Protein 4ME8 (pdb70)

Organism: Enterococcus faecalis (strain ATCC 700802 / V583) (NCBI:txid226185)

Solvent-accessible surface area: 6671 Å² total

CATH classification: 2.10.109.10

Radius of gyration: 13.68 Å; Cα contacts (8 Å, |Δi|>4): 231; chains: 1; bounding box: 36×36×32 Å

Nearest PDB structures (foldseek):
  4me8-assembly1_A  TM=1.009E+00  e=1.005E-23  Enterococcus faecalis V583
  4nv4-assembly1_A  TM=8.946E-01  e=5.345E-10  Bacillus anthracis str. Ames
  4wvg-assembly1_A  TM=8.725E-01  e=1.733E-08  Escherichia coli K-12
  4wvi-assembly1_A  TM=8.789E-01  e=1.950E-08  Escherichia coli K-12
  4wvh-assembly1_A  TM=8.764E-01  e=2.194E-08  Escherichia coli K-12

B-factor: mean 61.75, std 21.47, range [28.24, 160.68]

Structure (mmCIF, N/CA/C/O backbone):
data_4ME8
#
_entry.id   4ME8
#
_cell.length_a   37.488
_cell.length_b   37.488
_cell.length_c   169.046
_cell.angle_alpha   90.000
_cell.angle_beta   90.000
_cell.angle_gamma   90.000
#
_symmetry.space_group_name_H-M   'P 41 21 2'
#
loop_
_entity.id
_entity.type
_entity.pdbx_description
1 polymer 'Signal peptidase I'
2 non-polymer 1,2-ETHANEDIOL
3 water water
#
loop_
_atom_site.group_PDB
_atom_site.id
_atom_site.type_symbol
_atom_site.label_atom_id
_atom_site.label_alt_id
_atom_site.label_comp_id
_atom_site.label_asym_id
_atom_site.label_entity_id
_atom_site.label_seq_id
_atom_site.pdbx_PDB_ins_code
_atom_site.Cartn_x
_atom_site.Cartn_y
_atom_site.Cartn_z
_atom_site.occupancy
_atom_site.B_iso_or_equiv
_atom_site.auth_seq_id
_atom_site.auth_comp_id
_atom_site.auth_asym_id
_atom_site.auth_atom_id
_atom_site.pdbx_PDB_model_num
ATOM 1 N N . SER A 1 23 ? 1.016 24.225 63.879 1.00 111.41 50 SER A N 1
ATOM 2 C CA . SER A 1 23 ? 1.752 24.343 65.178 1.00 107.62 50 SER A CA 1
ATOM 3 C C . SER A 1 23 ? 3.166 23.772 65.077 1.00 102.87 50 SER A C 1
ATOM 4 O O . SER A 1 23 ? 3.382 22.584 65.314 1.00 101.78 50 SER A O 1
ATOM 7 N N . ILE A 1 24 ? 4.123 24.623 64.717 1.00 103.47 51 ILE A N 1
ATOM 8 C CA . ILE A 1 24 ? 5.528 24.228 64.658 1.00 99.19 51 ILE A CA 1
ATOM 9 C C . ILE A 1 24 ? 6.119 24.460 66.047 1.00 97.46 51 ILE A C 1
ATOM 10 O O . ILE A 1 24 ? 6.382 25.603 66.425 1.00 106.11 51 ILE A O 1
ATOM 15 N N . LYS A 1 25 ? 6.310 23.385 66.809 1.00 88.20 52 LYS A N 1
ATOM 16 C CA . LYS A 1 25 ? 6.824 23.508 68.174 1.00 82.80 52 LYS A CA 1
ATOM 17 C C . LYS A 1 25 ? 8.319 23.843 68.158 1.00 77.45 52 LYS A C 1
ATOM 18 O O . LYS A 1 25 ? 9.071 23.331 67.318 1.00 75.92 52 LYS A O 1
ATOM 20 N N . LYS A 1 26 ? 8.736 24.721 69.071 1.00 73.44 53 LYS A N 1
ATOM 21 C CA . LYS A 1 26 ? 10.155 25.013 69.287 1.00 67.80 53 LYS A CA 1
ATOM 22 C C . LYS A 1 26 ? 10.775 23.775 69.953 1.00 60.81 53 LYS A C 1
ATOM 23 O O . LYS A 1 26 ? 10.298 23.350 71.019 1.00 58.00 53 LYS A O 1
ATOM 27 N N . PRO A 1 27 ? 11.821 23.181 69.331 1.00 55.33 54 PRO A N 1
ATOM 28 C CA . PRO A 1 27 ? 12.344 21.916 69.866 1.00 49.81 54 PRO A CA 1
ATOM 29 C C . PRO A 1 27 ? 12.839 22.030 71.310 1.00 46.46 54 PRO A C 1
ATOM 30 O O . PRO A 1 27 ? 13.448 23.030 71.680 1.00 46.70 54 PRO A O 1
ATOM 34 N N . GLN A 1 28 ? 12.529 21.021 72.115 1.00 44.85 55 GLN A N 1
ATOM 35 C CA . GLN A 1 28 ? 12.937 20.958 73.516 1.00 44.61 55 GLN A CA 1
ATOM 36 C C . GLN A 1 28 ? 13.813 19.719 73.685 1.00 41.67 55 GLN A C 1
ATOM 37 O O . GLN A 1 28 ? 13.804 18.842 72.842 1.00 41.89 55 GLN A O 1
ATOM 43 N N . ARG A 1 29 ? 14.553 19.634 74.779 1.00 40.20 56 ARG A N 1
ATOM 44 C CA . ARG A 1 29 ? 15.428 18.482 75.019 1.00 38.54 56 ARG A CA 1
ATOM 45 C C . ARG A 1 29 ? 14.687 17.136 74.989 1.00 38.88 56 ARG A C 1
ATOM 46 O O . ARG A 1 29 ? 13.604 16.983 75.548 1.00 39.57 56 ARG A O 1
ATOM 54 N N . PHE A 1 30 ? 15.307 16.167 74.327 1.00 39.01 57 PHE A N 1
ATOM 55 C CA . PHE A 1 30 ? 14.770 14.816 74.159 1.00 40.35 57 PHE A CA 1
ATOM 56 C C . PHE A 1 30 ? 13.699 14.714 73.062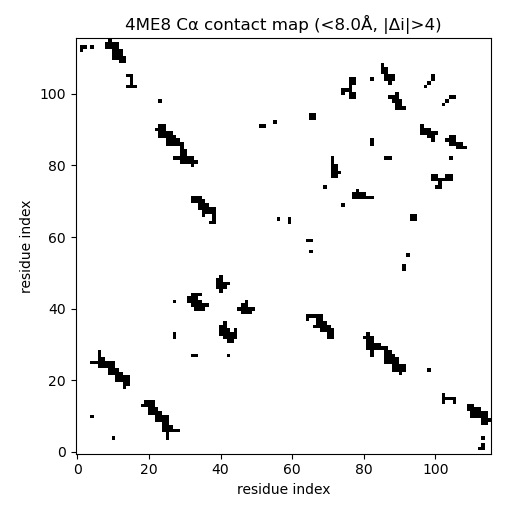 1.00 42.25 57 PHE A C 1
ATOM 57 O O . PHE A 1 30 ? 13.192 13.626 72.791 1.00 42.67 57 PHE A O 1
ATOM 65 N N . ASP A 1 31 ? 13.376 15.833 72.419 1.00 42.61 58 ASP A N 1
ATOM 66 C CA . ASP A 1 31 ? 12.624 15.792 71.174 1.00 45.07 58 ASP A CA 1
ATOM 67 C C . ASP A 1 31 ? 13.462 15.119 70.087 1.00 43.16 58 ASP A C 1
ATOM 68 O O . ASP A 1 31 ? 14.702 15.232 70.061 1.00 40.89 58 ASP A O 1
ATOM 73 N N . ILE A 1 32 ? 12.768 14.410 69.202 1.00 43.17 59 ILE A N 1
ATOM 74 C CA . ILE A 1 32 ? 13.389 13.835 68.017 1.00 43.24 59 ILE A CA 1
ATOM 75 C C . ILE A 1 32 ? 13.217 14.837 66.886 1.00 42.96 59 ILE A C 1
ATOM 76 O O . ILE A 1 32 ? 12.123 15.356 66.671 1.00 42.81 59 ILE A O 1
ATOM 81 N N . ILE A 1 33 ? 14.314 15.120 66.188 1.00 41.96 60 ILE A N 1
ATOM 82 C CA . ILE A 1 33 ? 14.305 16.136 65.147 1.00 43.56 60 ILE A CA 1
ATOM 83 C C . ILE A 1 33 ? 14.905 15.638 63.842 1.00 45.36 60 ILE A C 1
ATOM 84 O O . ILE A 1 33 ? 15.892 14.898 63.841 1.00 44.92 60 ILE A O 1
ATOM 89 N N . ALA A 1 34 ? 14.304 16.057 62.732 1.00 48.36 61 ALA A N 1
ATOM 90 C CA . ALA A 1 34 ? 14.794 15.703 61.409 1.00 50.73 61 ALA A CA 1
ATOM 91 C C . ALA A 1 34 ? 15.524 16.887 60.776 1.00 52.22 61 ALA A C 1
ATOM 92 O O . ALA A 1 34 ? 15.076 18.031 60.889 1.00 53.52 61 ALA A O 1
ATOM 94 N N . PHE A 1 35 ? 16.640 16.590 60.109 1.00 52.14 62 PHE A N 1
ATOM 95 C CA . PHE A 1 35 ? 17.545 17.602 59.547 1.00 53.54 62 PHE A CA 1
ATOM 96 C C . PHE A 1 35 ? 18.516 16.965 58.544 1.00 54.75 62 PHE A C 1
ATOM 97 O O . PHE A 1 35 ? 18.791 15.769 58.634 1.00 53.20 62 PHE A O 1
ATOM 105 N N . PRO A 1 36 ? 19.054 17.761 57.600 1.00 58.58 63 PRO A N 1
ATOM 106 C CA . PRO A 1 36 ? 20.073 17.203 56.720 1.00 60.76 63 PRO A CA 1
ATOM 107 C C . PRO A 1 36 ? 21.362 16.952 57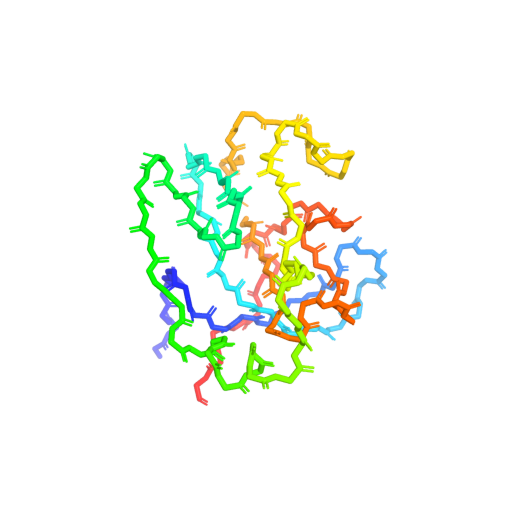.494 1.00 59.27 63 PRO A C 1
ATOM 108 O O . PRO A 1 36 ? 21.807 17.827 58.245 1.00 58.25 63 PRO A O 1
ATOM 112 N N . SER A 1 37 ? 21.943 15.765 57.327 1.00 60.29 64 SER A N 1
ATOM 113 C CA . SER A 1 37 ? 23.182 15.414 58.029 1.00 60.88 64 SER A CA 1
ATOM 114 C C . SER A 1 37 ? 24.296 16.406 57.699 1.00 61.91 64 SER A C 1
ATOM 115 O O . SER A 1 37 ? 24.501 16.723 56.540 1.00 65.04 64 SER A O 1
ATOM 118 N N . PRO A 1 38 ? 25.004 16.905 58.729 1.00 60.97 65 PRO A N 1
ATOM 119 C CA . PRO A 1 38 ? 26.166 17.775 58.520 1.00 63.45 65 PRO A CA 1
ATOM 120 C C . PRO A 1 38 ? 27.275 17.112 57.720 1.00 66.38 65 PRO A C 1
ATOM 121 O O . PRO A 1 38 ? 28.095 17.808 57.119 1.00 70.37 65 PRO A O 1
ATOM 125 N N . ARG A 1 39 ? 27.299 15.781 57.721 1.00 65.51 66 ARG A N 1
ATOM 126 C CA . ARG A 1 39 ? 28.267 15.034 56.931 1.00 69.15 66 ARG A CA 1
ATOM 127 C C . ARG A 1 39 ? 27.970 15.107 55.438 1.00 72.66 66 ARG A C 1
ATOM 128 O O . ARG A 1 39 ? 28.776 15.628 54.676 1.00 76.47 66 ARG A O 1
ATOM 136 N N . ASN A 1 40 ? 26.812 14.601 55.028 1.00 72.76 67 ASN A N 1
ATOM 137 C CA . ASN A 1 40 ? 26.524 14.405 53.602 1.00 78.00 67 ASN A CA 1
ATOM 138 C C . ASN A 1 40 ? 25.200 14.998 53.099 1.00 77.97 67 ASN A C 1
ATOM 139 O O . ASN A 1 40 ? 24.827 14.782 51.941 1.00 80.89 67 ASN A O 1
ATOM 144 N N . GLY A 1 41 ? 24.495 15.738 53.950 1.00 74.29 68 GLY A N 1
ATOM 145 C CA . GLY A 1 41 ? 23.206 16.333 53.577 1.00 76.48 68 GLY A CA 1
ATOM 146 C C . GLY A 1 41 ? 22.011 15.380 53.500 1.00 75.44 68 GLY A C 1
ATOM 147 O O . GLY A 1 41 ? 20.929 15.785 53.070 1.00 75.50 68 GLY A O 1
ATOM 148 N N . GLN A 1 42 ? 22.191 14.124 53.914 1.00 74.42 69 GLN A N 1
ATOM 149 C CA . GLN A 1 42 ? 21.108 13.130 53.870 1.00 74.51 69 GLN A CA 1
ATOM 150 C C . GLN A 1 42 ? 20.164 13.356 55.029 1.00 67.81 69 GLN A C 1
ATOM 151 O O . GLN A 1 42 ? 20.602 13.498 56.165 1.00 61.69 69 GLN A O 1
ATOM 157 N N . ARG A 1 43 ? 18.865 13.379 54.751 1.00 69.00 70 ARG A N 1
ATOM 158 C CA . ARG A 1 43 ? 17.896 13.563 55.817 1.00 66.24 70 ARG A CA 1
ATOM 159 C C . ARG A 1 43 ? 18.084 12.445 56.853 1.00 60.73 70 ARG A C 1
ATOM 160 O O . ARG A 1 43 ? 18.223 11.275 56.513 1.00 59.27 70 ARG A O 1
ATOM 168 N N . VAL A 1 44 ? 18.128 12.822 58.119 1.00 57.92 71 VAL A N 1
ATOM 169 C CA . VAL A 1 44 ? 18.301 11.855 59.193 1.00 57.29 71 VAL A CA 1
ATOM 170 C C . VAL A 1 44 ? 17.520 12.345 60.414 1.00 54.90 71 VAL A C 1
ATOM 171 O O . VAL A 1 44 ? 17.169 13.525 60.510 1.00 54.51 71 VAL A O 1
ATOM 175 N N . ALA A 1 45 ? 17.206 11.423 61.316 1.00 53.32 72 ALA A N 1
ATOM 176 C CA . ALA A 1 45 ? 16.477 11.731 62.529 1.00 49.48 72 ALA A CA 1
ATOM 177 C C . ALA A 1 45 ? 17.369 11.444 63.721 1.00 47.15 72 ALA A C 1
ATOM 178 O O . ALA A 1 45 ? 17.966 10.370 63.799 1.00 47.82 72 ALA A O 1
ATOM 180 N N . LYS A 1 46 ? 17.485 12.412 64.632 1.00 44.84 73 LYS A N 1
ATOM 181 C CA . LYS A 1 46 ? 18.249 12.233 65.869 1.00 42.18 73 LYS A CA 1
ATOM 182 C C . LYS A 1 46 ? 17.554 12.929 67.031 1.00 40.11 73 LYS A C 1
ATOM 183 O O . LYS A 1 46 ? 16.684 13.764 66.822 1.00 40.68 73 LYS A O 1
ATOM 189 N N . ARG A 1 47 ? 17.951 12.559 68.246 1.00 38.71 74 ARG A N 1
ATOM 190 C CA . ARG A 1 47 ? 17.416 13.137 69.466 1.00 38.46 74 ARG A CA 1
ATOM 191 C C . ARG A 1 47 ? 18.186 14.392 69.899 1.00 37.61 74 ARG A C 1
ATOM 192 O O . ARG A 1 47 ? 19.420 14.419 69.918 1.00 35.92 74 ARG A O 1
ATOM 200 N N . LEU A 1 48 ? 17.428 15.435 70.222 1.00 38.39 75 LEU A N 1
ATOM 201 C CA . LEU A 1 48 ? 17.992 16.676 70.716 1.00 37.79 75 LEU A CA 1
ATOM 202 C C . LEU A 1 48 ? 18.470 16.444 72.148 1.00 36.49 75 LEU A C 1
ATOM 203 O O . LEU A 1 48 ? 17.693 16.027 73.008 1.00 35.85 75 LEU A O 1
ATOM 208 N N . ILE A 1 49 ? 19.759 16.682 72.381 1.00 37.23 76 ILE A N 1
ATOM 209 C CA . ILE A 1 49 ? 20.389 16.410 73.678 1.00 37.30 76 ILE A CA 1
ATOM 210 C C . ILE A 1 49 ? 20.924 17.707 74.297 1.00 37.08 76 ILE A C 1
ATOM 211 O O . ILE A 1 49 ? 20.653 18.008 75.467 1.00 37.43 76 ILE A O 1
ATOM 216 N N . GLY A 1 50 ? 21.649 18.483 73.504 1.00 36.55 77 GLY A N 1
ATOM 217 C CA . GLY A 1 50 ? 22.205 19.746 73.968 1.00 37.48 77 GLY A CA 1
ATOM 218 C C . GLY A 1 50 ? 21.696 20.946 73.196 1.00 37.74 77 GLY A C 1
ATOM 219 O O . GLY A 1 50 ? 21.622 20.919 71.968 1.00 37.63 77 GLY A O 1
ATOM 220 N N . LEU A 1 51 ? 21.387 22.004 73.942 1.00 38.30 78 LEU A N 1
ATOM 221 C CA . LEU A 1 51 ? 20.818 23.252 73.426 1.00 40.08 78 LEU A CA 1
ATOM 222 C C . LEU A 1 51 ? 21.852 24.365 73.630 1.00 42.17 78 LEU A C 1
ATOM 223 O O . LEU A 1 51 ? 22.759 24.197 74.441 1.00 41.05 78 LEU A O 1
ATOM 228 N N . PRO A 1 52 ? 21.716 25.502 72.910 1.00 45.49 79 PRO A N 1
ATOM 229 C CA . PRO A 1 52 ? 22.676 26.618 72.984 1.00 48.71 79 PRO A CA 1
ATOM 230 C C . PRO A 1 52 ? 23.075 27.038 74.407 1.00 50.26 79 PRO A C 1
ATOM 231 O O . PRO A 1 52 ? 22.214 27.251 75.271 1.00 51.24 79 PRO A O 1
ATOM 235 N N . GLY A 1 53 ? 24.376 27.156 74.640 1.00 51.36 80 GLY A N 1
ATOM 236 C CA . GLY A 1 53 ? 24.884 27.650 75.918 1.00 52.77 80 GLY A CA 1
ATOM 237 C C . GLY A 1 53 ? 25.272 26.561 76.897 1.00 49.33 80 GLY A C 1
ATOM 238 O O . GLY A 1 53 ? 26.057 26.807 77.814 1.00 50.43 80 GLY A O 1
ATOM 239 N N . GLU A 1 54 ? 24.758 25.355 76.677 1.00 46.05 81 GLU A N 1
ATOM 240 C CA . GLU A 1 54 ? 24.928 24.251 77.615 1.00 44.75 81 GLU A CA 1
ATOM 241 C C . GLU A 1 54 ? 26.223 23.452 77.418 1.00 44.66 81 GLU A C 1
ATOM 242 O O . GLU A 1 54 ? 26.704 23.275 76.297 1.00 43.78 81 GLU A O 1
ATOM 248 N N . THR A 1 55 ? 26.779 22.971 78.529 1.00 44.96 82 THR A N 1
ATOM 249 C CA . THR A 1 55 ? 27.814 21.941 78.479 1.00 46.32 82 THR A CA 1
ATOM 250 C C . THR A 1 55 ? 27.132 20.564 78.414 1.00 44.45 82 THR A C 1
ATOM 251 O O . THR A 1 55 ? 26.054 20.367 78.996 1.00 44.57 82 THR A O 1
ATOM 255 N N . VAL A 1 56 ? 27.744 19.632 77.686 1.00 43.88 83 VAL A N 1
ATOM 256 C CA . VAL A 1 56 ? 27.257 18.260 77.595 1.00 43.49 83 VAL A CA 1
ATOM 257 C C . VAL A 1 56 ? 28.365 17.308 77.978 1.00 46.46 83 VAL A C 1
ATOM 258 O O . VAL A 1 56 ? 29.472 17.385 77.444 1.00 48.40 83 VAL A O 1
ATOM 262 N N . GLU A 1 57 ? 28.069 16.416 78.912 1.00 48.16 84 GLU A N 1
ATOM 263 C CA . GLU A 1 57 ? 29.028 15.414 79.332 1.00 52.10 84 GLU A CA 1
ATOM 264 C C . GLU A 1 57 ? 28.345 14.064 79.513 1.00 52.77 84 GLU A C 1
ATOM 265 O O . GLU A 1 57 ? 27.221 13.980 80.004 1.00 50.90 84 GLU A O 1
ATOM 271 N N . TYR A 1 58 ? 29.038 13.015 79.087 1.00 55.53 85 TYR A N 1
ATOM 272 C CA . TYR A 1 58 ? 28.715 11.659 79.488 1.00 57.69 85 TYR A CA 1
ATOM 273 C C . TYR A 1 58 ? 29.864 11.138 80.330 1.00 62.66 85 TYR A C 1
ATOM 274 O O . TYR A 1 58 ? 31.020 11.223 79.925 1.00 64.27 85 TYR A O 1
ATOM 283 N N . ARG A 1 59 ? 29.538 10.637 81.515 1.00 65.97 86 ARG A N 1
ATOM 284 C CA . ARG A 1 59 ? 30.498 9.978 82.386 1.00 73.41 86 ARG A CA 1
ATOM 285 C C . ARG A 1 59 ? 29.790 8.777 83.015 1.00 76.78 86 ARG A C 1
ATOM 286 O O . ARG A 1 59 ? 28.712 8.926 83.601 1.00 74.18 86 ARG A O 1
ATOM 294 N N . ASP A 1 60 ? 30.390 7.593 82.868 1.00 81.37 87 ASP A N 1
ATOM 295 C CA . ASP A 1 60 ? 29.836 6.336 83.391 1.00 85.09 87 ASP A CA 1
ATOM 296 C C . ASP A 1 60 ? 28.421 6.060 82.879 1.00 79.77 87 ASP A C 1
ATOM 297 O O . ASP A 1 60 ? 27.570 5.528 83.598 1.00 80.04 87 ASP A O 1
ATOM 302 N N . ASP A 1 61 ? 28.197 6.429 81.618 1.00 74.51 88 ASP A N 1
ATOM 303 C CA . ASP A 1 61 ? 26.953 6.165 80.900 1.00 71.08 88 ASP A CA 1
ATOM 304 C C . ASP A 1 61 ? 25.773 7.050 81.334 1.00 66.82 88 ASP A C 1
ATOM 305 O O . ASP A 1 61 ? 24.619 6.751 81.003 1.00 65.22 88 ASP A O 1
ATOM 310 N N . THR A 1 62 ? 26.068 8.144 82.040 1.00 63.84 89 THR A N 1
ATOM 31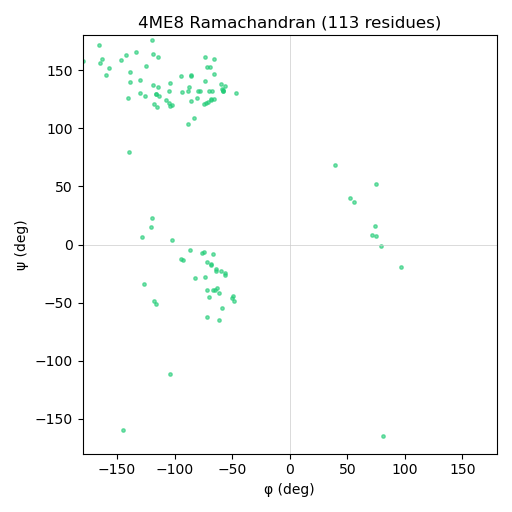1 C CA . THR A 1 62 ? 25.046 9.068 82.514 1.00 58.93 89 THR A CA 1
ATOM 312 C C . THR A 1 62 ? 25.216 10.415 81.818 1.00 54.03 89 THR A C 1
ATOM 313 O O . THR A 1 62 ? 26.335 10.909 81.681 1.00 53.43 89 THR A O 1
ATOM 317 N N . LEU A 1 63 ? 24.095 10.986 81.375 1.00 50.06 90 LEU A N 1
ATOM 318 C CA . LEU A 1 63 ? 24.068 12.300 80.727 1.00 46.09 90 LEU A CA 1
ATOM 319 C C . LEU A 1 63 ? 24.106 13.452 81.739 1.00 45.66 90 LEU A C 1
ATOM 320 O O . LEU A 1 63 ? 23.272 13.525 82.638 1.00 45.43 90 LEU A O 1
ATOM 325 N N . TYR A 1 64 ? 25.067 14.353 81.548 1.00 45.39 91 TYR A N 1
ATOM 326 C CA . TYR A 1 64 ? 25.196 15.575 82.322 1.00 45.76 91 TYR A CA 1
ATOM 327 C C . TYR A 1 64 ? 25.057 16.795 81.394 1.00 42.79 91 TYR A C 1
ATOM 328 O O . TYR A 1 64 ? 25.814 16.940 80.442 1.00 42.94 91 TYR A O 1
ATOM 337 N N . ILE A 1 65 ? 24.070 17.646 81.671 1.00 41.06 92 ILE A N 1
ATOM 338 C CA . ILE A 1 65 ? 23.897 18.923 80.986 1.00 38.87 92 ILE A CA 1
ATOM 339 C C . ILE A 1 65 ? 24.107 20.023 82.012 1.00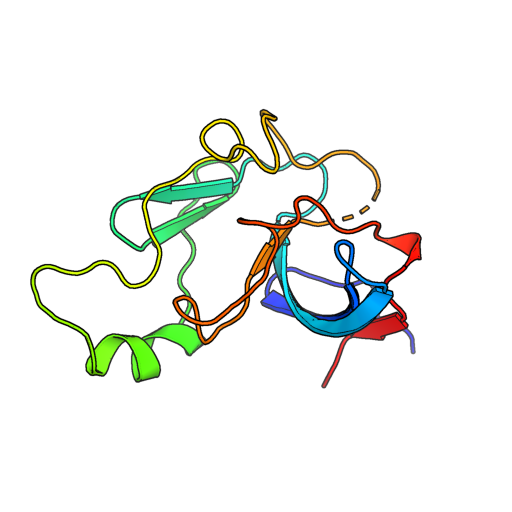 40.17 92 ILE A C 1
ATOM 340 O O . ILE A 1 65 ? 23.366 20.103 82.994 1.00 40.99 92 ILE A O 1
ATOM 345 N N . ASN A 1 66 ? 25.112 20.865 81.796 1.00 41.08 93 ASN A N 1
ATOM 346 C CA . ASN A 1 66 ? 25.492 21.883 82.780 1.00 42.64 93 ASN A CA 1
ATOM 347 C C . ASN A 1 66 ? 25.711 21.232 84.138 1.00 44.12 93 ASN A C 1
ATOM 348 O O . ASN A 1 66 ? 25.333 21.781 85.171 1.00 45.04 93 ASN A O 1
ATOM 353 N N . GLY A 1 67 ? 26.337 20.055 84.128 1.00 44.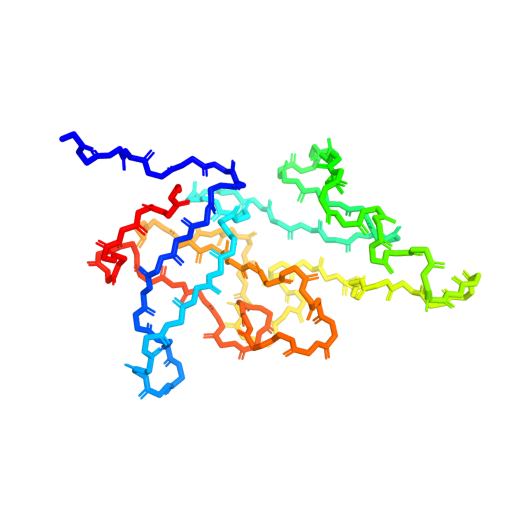78 94 GLY A N 1
ATOM 354 C CA . GLY A 1 67 ? 26.625 19.310 85.358 1.00 47.25 94 GLY A CA 1
ATOM 355 C C . GLY A 1 67 ? 25.412 18.684 86.034 1.00 47.18 94 GLY A C 1
ATOM 356 O O . GLY A 1 67 ? 25.528 18.161 87.143 1.00 49.93 94 GLY A O 1
ATOM 357 N N . VAL A 1 68 ? 24.255 18.722 85.368 1.00 44.38 95 VAL A N 1
ATOM 358 C CA . VAL A 1 68 ? 23.019 18.196 85.934 1.00 44.87 95 VAL A CA 1
ATOM 359 C C . VAL A 1 68 ? 22.729 16.839 85.312 1.00 45.45 95 VAL A C 1
ATOM 360 O O . VAL A 1 68 ? 22.569 16.712 84.099 1.00 42.81 95 VAL A O 1
ATOM 364 N N . SER A 1 69 ? 22.668 15.830 86.168 1.00 49.71 96 SER A N 1
ATOM 365 C CA . SER A 1 69 ? 22.394 14.465 85.769 1.00 51.46 96 SER A CA 1
ATOM 366 C C . SER A 1 69 ? 20.947 14.331 85.264 1.00 50.43 96 SER A C 1
ATOM 367 O O . SER A 1 69 ? 20.012 14.795 85.916 1.00 50.33 96 SER A O 1
ATOM 370 N N . LEU A 1 70 ? 20.776 13.695 84.106 1.00 50.19 97 LEU A N 1
ATOM 371 C CA . LEU A 1 70 ? 19.461 13.496 83.499 1.00 49.35 97 LEU A CA 1
ATOM 372 C C . LEU A 1 70 ? 19.273 12.042 83.106 1.00 51.42 97 LEU A C 1
ATOM 373 O O . LEU A 1 70 ? 20.129 11.466 82.440 1.00 51.14 97 LEU A O 1
ATOM 378 N N . SER A 1 71 ? 18.150 11.449 83.492 1.00 54.50 98 SER A N 1
ATOM 379 C CA . SER A 1 71 ? 17.855 10.080 83.076 1.00 58.06 98 SER A CA 1
ATOM 380 C C . SER A 1 71 ? 17.455 9.999 81.597 1.00 55.63 98 SER A C 1
ATOM 381 O O . SER A 1 71 ? 17.108 11.004 80.969 1.00 51.90 98 SER A O 1
ATOM 384 N N . GLU A 1 72 ? 17.550 8.791 81.048 1.00 57.89 99 GLU A N 1
ATOM 385 C CA . GLU A 1 72 ? 17.164 8.500 79.671 1.00 57.01 99 GLU A CA 1
ATOM 386 C C . GLU A 1 72 ? 16.447 7.147 79.644 1.00 63.19 99 GLU A C 1
ATOM 387 O O . GLU A 1 72 ? 17.033 6.124 79.301 1.00 65.84 99 GLU A O 1
ATOM 393 N N . ASP A 1 73 ? 15.171 7.153 80.018 1.00 67.99 100 ASP A N 1
ATOM 394 C CA . ASP A 1 73 ? 14.381 5.923 80.115 1.00 73.13 100 ASP A CA 1
ATOM 395 C C . ASP A 1 73 ? 14.204 5.221 78.770 1.00 70.81 100 ASP A C 1
ATOM 396 O O . ASP A 1 73 ? 13.930 4.017 78.729 1.00 74.50 100 ASP A O 1
ATOM 401 N N . TYR A 1 74 ? 14.371 5.969 77.684 1.00 63.98 101 TYR A N 1
ATOM 402 C CA . TYR A 1 74 ? 14.372 5.404 76.329 1.00 62.99 101 TYR A CA 1
ATOM 403 C C . TYR A 1 74 ? 15.627 4.585 75.971 1.00 63.03 101 TYR A C 1
ATOM 404 O O . TYR A 1 74 ? 15.625 3.858 74.975 1.00 62.94 101 TYR A O 1
ATOM 413 N N . LEU A 1 75 ? 16.696 4.720 76.755 1.00 62.72 102 LEU A N 1
ATOM 414 C CA . LEU A 1 75 ? 17.915 3.923 76.560 1.00 64.33 102 LEU A CA 1
ATOM 415 C C . LEU A 1 75 ? 17.974 2.645 77.429 1.00 70.24 102 LEU A C 1
ATOM 416 O O . LEU A 1 75 ? 18.819 1.768 77.204 1.00 71.71 102 LEU A O 1
ATOM 421 N N . ALA A 1 76 ? 17.085 2.542 78.414 1.00 73.51 103 ALA A N 1
ATOM 422 C CA . ALA A 1 76 ? 17.154 1.463 79.395 1.00 80.72 103 ALA A CA 1
ATOM 423 C C . ALA A 1 76 ? 16.921 0.107 78.747 1.00 85.86 103 ALA A C 1
ATOM 424 O O . ALA A 1 76 ? 17.576 -0.876 79.095 1.00 90.96 103 ALA A O 1
ATOM 426 N N . SER A 1 77 ? 15.990 0.070 77.798 1.00 85.80 104 SER A N 1
ATOM 427 C CA . SER A 1 77 ? 15.634 -1.164 77.105 1.00 90.72 104 SER A CA 1
ATOM 428 C C . SER A 1 77 ? 16.786 -1.682 76.240 1.00 92.07 104 SER A C 1
ATOM 429 O O . SER A 1 77 ? 17.025 -2.884 76.171 1.00 96.59 104 SER A O 1
ATOM 432 N N . ALA A 1 78 ? 17.493 -0.766 75.581 1.00 89.43 105 ALA A N 1
ATOM 433 C CA . ALA A 1 78 ? 18.676 -1.118 74.792 1.00 89.13 105 ALA A CA 1
ATOM 434 C C . ALA A 1 78 ? 19.863 -1.490 75.690 1.00 92.11 105 ALA A C 1
ATOM 435 O O . ALA A 1 78 ? 20.603 -2.421 75.386 1.00 97.70 105 ALA A O 1
ATOM 437 N N . LYS A 1 79 ? 20.026 -0.776 76.801 1.00 90.88 106 LYS A N 1
ATOM 438 C CA . LYS A 1 79 ? 21.126 -1.025 77.732 1.00 93.61 106 LYS A CA 1
ATOM 439 C C . LYS A 1 79 ? 21.025 -2.385 78.441 1.00 102.75 106 LYS A C 1
ATOM 440 O O . LYS A 1 79 ? 21.957 -2.792 79.136 1.00 106.91 106 LYS A O 1
ATOM 442 N N . ARG A 1 80 ? 19.902 -3.085 78.263 1.00 107.29 107 ARG A N 1
ATOM 443 C CA . ARG A 1 80 ? 19.722 -4.448 78.801 1.00 116.50 107 ARG A CA 1
ATOM 444 C C . ARG A 1 80 ? 20.457 -5.546 78.013 1.00 123.07 107 ARG A C 1
ATOM 445 O O . ARG A 1 80 ? 20.475 -6.708 78.446 1.00 131.72 107 ARG A O 1
ATOM 453 N N . ASN A 1 81 ? 21.049 -5.190 76.869 1.00 118.46 108 ASN A N 1
ATOM 454 C CA . ASN A 1 81 ? 21.724 -6.163 75.996 1.00 121.22 108 ASN A CA 1
ATOM 455 C C . ASN A 1 81 ? 23.216 -5.879 75.771 1.00 120.21 108 ASN A C 1
ATOM 456 O O . ASN A 1 81 ? 23.786 -6.334 74.771 1.00 120.38 108 ASN A O 1
ATOM 461 N N . VAL A 1 82 ? 23.842 -5.140 76.690 1.00 119.49 109 VAL A N 1
ATOM 462 C CA . VAL A 1 82 ? 25.281 -4.839 76.592 1.00 120.77 109 VAL A CA 1
ATOM 463 C C . VAL A 1 82 ? 26.063 -5.710 77.586 1.00 128.84 109 VAL A C 1
ATOM 464 O O . VAL A 1 82 ? 26.124 -6.924 77.393 1.00 135.47 109 VAL A O 1
ATOM 468 N N . SER A 1 83 ? 26.654 -5.131 78.631 1.00 129.72 110 SER A N 1
ATOM 469 C CA . SER A 1 83 ? 27.471 -5.915 79.564 1.00 138.08 110 SER A CA 1
ATOM 470 C C . SER A 1 83 ? 27.758 -5.15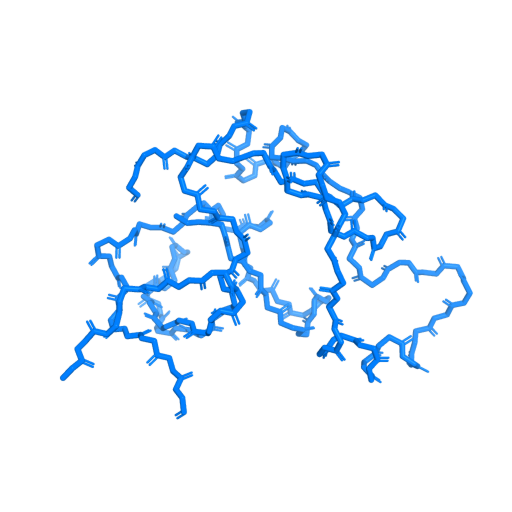9 80.852 1.00 137.93 110 SER A C 1
ATOM 471 O O . SER A 1 83 ? 27.460 -3.968 80.969 1.00 124.67 110 SER A O 1
ATOM 474 N N . LYS A 1 84 ? 28.340 -5.876 81.813 1.00 147.29 111 LYS A N 1
ATOM 475 C CA . LYS A 1 84 ? 28.835 -5.273 83.045 1.00 150.58 111 LYS A CA 1
ATOM 476 C C . LYS A 1 84 ? 29.878 -4.217 82.700 1.00 145.64 111 LYS A C 1
ATOM 477 O O . LYS A 1 84 ? 29.751 -3.055 83.093 1.00 137.90 111 LYS A O 1
ATOM 479 N N . ASN A 1 85 ? 30.891 -4.631 81.939 1.00 147.87 112 ASN A N 1
ATOM 480 C CA . ASN A 1 85 ? 31.970 -3.740 81.517 1.00 143.47 112 ASN A CA 1
ATOM 481 C C . ASN A 1 85 ? 31.496 -2.550 80.658 1.00 133.16 112 ASN A C 1
ATOM 482 O O . ASN A 1 85 ? 31.575 -1.395 81.087 1.00 125.31 112 ASN A O 1
ATOM 484 N N . GLU A 1 86 ? 30.981 -2.846 79.466 1.00 128.90 113 GLU A N 1
ATOM 485 C CA . GLU A 1 86 ? 30.788 -1.835 78.419 1.00 119.84 113 GLU A CA 1
ATOM 486 C C . GLU A 1 86 ? 29.745 -0.740 78.730 1.00 112.23 113 GLU A C 1
ATOM 487 O O . GLU A 1 86 ? 28.589 -1.036 79.048 1.00 112.37 113 GLU A O 1
ATOM 489 N N . ASN A 1 87 ? 30.174 0.523 78.645 1.00 103.98 114 ASN A N 1
ATOM 490 C CA . ASN A 1 87 ? 29.255 1.667 78.629 1.00 94.02 114 ASN A CA 1
ATOM 491 C C . ASN A 1 87 ? 28.655 1.839 77.231 1.00 87.02 114 ASN A C 1
ATOM 492 O O . ASN A 1 87 ? 29.377 1.838 76.230 1.00 86.01 114 ASN A O 1
ATOM 497 N N . TYR A 1 88 ? 27.335 1.992 77.178 1.00 81.29 115 TYR A N 1
ATOM 498 C CA . TYR A 1 88 ? 26.598 2.142 75.924 1.00 75.43 115 TYR A CA 1
ATOM 499 C C . TYR A 1 88 ? 27.037 3.396 75.156 1.00 71.08 115 TYR A C 1
ATOM 500 O O . TYR A 1 88 ? 27.175 3.377 73.928 1.00 70.22 115 TYR A O 1
ATOM 509 N N . THR A 1 89 ? 27.237 4.483 75.896 1.00 68.69 116 THR A N 1
ATOM 510 C CA . THR A 1 89 ? 27.756 5.736 75.356 1.00 64.43 116 THR A CA 1
ATOM 511 C C . THR A 1 89 ? 29.105 5.995 76.019 1.00 66.89 116 THR A C 1
ATOM 512 O O . THR A 1 89 ? 29.210 5.951 77.245 1.00 68.47 116 THR A O 1
ATOM 516 N N . GLN A 1 90 ? 30.128 6.270 75.212 1.00 67.77 117 GLN A N 1
ATOM 517 C CA . GLN A 1 90 ? 31.482 6.480 75.732 1.00 71.67 117 GLN A CA 1
ATOM 518 C C . GLN A 1 90 ? 31.553 7.788 76.520 1.00 69.05 117 GLN A C 1
ATOM 519 O O . GLN A 1 90 ? 30.772 8.722 76.273 1.00 63.63 117 GLN A O 1
ATOM 525 N N . ASP A 1 91 ? 32.472 7.841 77.481 1.00 71.07 118 ASP A N 1
ATOM 526 C CA . ASP A 1 91 ? 32.755 9.081 78.195 1.00 69.83 118 ASP A CA 1
ATOM 527 C C . ASP A 1 91 ? 33.185 10.180 77.204 1.00 66.93 118 ASP A C 1
ATOM 528 O O . ASP A 1 91 ? 34.019 9.956 76.324 1.00 70.83 118 ASP A O 1
ATOM 533 N N . PHE A 1 92 ? 32.595 11.359 77.338 1.00 62.97 119 PHE A N 1
ATOM 534 C CA . PHE A 1 92 ? 33.037 12.521 76.580 1.00 62.04 119 PHE A CA 1
ATOM 535 C C . PHE A 1 92 ? 32.503 13.802 77.197 1.00 59.54 119 PHE A C 1
ATOM 536 O O . PHE A 1 92 ? 31.563 13.774 77.984 1.00 58.96 119 PHE A O 1
ATOM 544 N N . THR A 1 93 ? 33.165 14.905 76.869 1.00 59.76 120 THR A N 1
ATOM 545 C CA . THR A 1 93 ? 32.598 16.238 76.953 1.00 57.85 120 THR A CA 1
ATOM 546 C C . THR A 1 93 ? 32.629 16.838 75.541 1.00 57.65 120 THR A C 1
ATOM 547 O O . THR A 1 93 ? 33.149 16.225 74.608 1.00 59.15 120 THR A O 1
ATOM 551 N N . LEU A 1 94 ? 32.083 18.039 75.382 1.00 56.90 121 LEU A N 1
ATOM 552 C CA . LEU A 1 94 ? 32.190 18.750 74.110 1.00 57.52 121 LEU A CA 1
ATOM 553 C C . LEU A 1 94 ? 33.647 19.180 73.847 1.00 60.82 121 LEU A C 1
ATOM 554 O O . LEU A 1 94 ? 33.996 19.511 72.720 1.00 61.14 121 LEU A O 1
ATOM 559 N N . GLU A 1 95 ? 34.487 19.180 74.883 1.00 64.38 122 GLU A N 1
ATOM 560 C CA . GLU A 1 95 ? 35.927 19.408 74.703 1.00 70.72 122 GLU A CA 1
ATOM 561 C C . GLU A 1 95 ? 36.691 18.144 74.282 1.00 72.54 122 GLU A C 1
ATOM 562 O O . GLU A 1 95 ? 37.724 18.243 73.630 1.00 75.24 122 GLU A O 1
ATOM 568 N N . THR A 1 96 ? 36.193 16.970 74.676 1.00 72.52 123 THR A N 1
ATOM 569 C CA . THR A 1 96 ? 36.832 15.676 74.359 1.00 75.95 123 THR A CA 1
ATOM 570 C C . THR A 1 96 ? 36.649 15.278 72.893 1.00 74.23 123 THR A C 1
ATOM 571 O O . THR A 1 96 ? 37.471 14.553 72.335 1.00 75.64 123 THR A O 1
ATOM 575 N N . LEU A 1 97 ? 35.567 15.743 72.280 1.00 68.90 124 LEU A N 1
ATOM 576 C CA . LEU A 1 97 ? 35.211 15.291 70.953 1.00 67.81 124 LEU A CA 1
ATOM 577 C C . LEU A 1 97 ? 35.930 16.104 69.899 1.00 70.05 124 LEU A C 1
ATOM 578 O O . LEU A 1 97 ? 35.821 17.333 69.875 1.00 67.57 124 LEU A O 1
ATOM 583 N N . GLU A 1 98 ? 36.674 15.393 69.052 1.00 73.55 125 GLU A N 1
ATOM 584 C CA . GLU A 1 98 ? 37.306 15.943 67.857 1.00 79.61 125 GLU A CA 1
ATOM 585 C C . GLU A 1 98 ? 36.285 16.751 67.046 1.00 75.16 125 GLU A C 1
ATOM 586 O O . GLU A 1 98 ? 36.568 17.862 66.611 1.00 78.00 125 GLU A O 1
ATOM 592 N N . ALA A 1 99 ? 35.086 16.203 66.882 1.00 69.37 126 ALA A N 1
ATOM 593 C CA . ALA A 1 99 ? 34.045 16.855 66.088 1.00 67.64 126 ALA A CA 1
ATOM 594 C C . ALA A 1 99 ? 33.455 18.166 66.677 1.00 65.96 126 ALA A C 1
ATOM 595 O O . ALA A 1 99 ? 32.819 18.932 65.942 1.00 67.24 126 ALA A O 1
ATOM 597 N N . THR A 1 100 ? 33.640 18.426 67.975 1.00 63.66 127 THR A N 1
ATOM 598 C CA . THR A 1 100 ? 33.104 19.657 68.587 1.00 61.99 127 THR A CA 1
ATOM 599 C C . THR A 1 100 ? 34.169 20.616 69.115 1.00 65.52 127 THR A C 1
ATOM 600 O O . THR A 1 100 ? 34.121 21.800 68.789 1.00 67.78 127 THR A O 1
ATOM 604 N N . GLN A 1 101 ? 35.098 20.109 69.933 1.00 67.02 128 GLN A N 1
ATOM 605 C CA . GLN A 1 101 ? 36.163 20.920 70.574 1.00 70.43 128 GLN A CA 1
ATOM 606 C C . GLN A 1 101 ? 35.688 22.289 71.047 1.00 70.31 128 GLN A C 1
ATOM 607 O O . GLN A 1 101 ? 36.094 23.324 70.509 1.00 72.60 128 GLN A O 1
ATOM 613 N N . SER A 1 102 ? 34.843 22.276 72.072 1.00 67.69 129 SER A N 1
ATOM 614 C CA . SER A 1 102 ? 34.098 23.457 72.483 1.00 67.42 129 SER A CA 1
ATOM 615 C C . SER A 1 102 ? 33.621 23.284 73.929 1.00 64.67 129 SER A C 1
ATOM 616 O O . SER A 1 102 ? 33.325 22.168 74.344 1.00 64.68 129 SER A O 1
ATOM 619 N N . LEU A 1 103 ? 33.558 24.369 74.697 1.00 64.28 130 LEU A N 1
ATOM 620 C CA . LEU A 1 103 ? 33.057 24.292 76.071 1.00 62.48 130 LEU A CA 1
ATOM 621 C C . LEU A 1 103 ? 31.558 24.036 76.058 1.00 58.24 130 LEU A C 1
ATOM 622 O O . LEU A 1 103 ? 31.058 23.174 76.783 1.00 57.64 130 LEU A O 1
ATOM 624 N N . THR A 1 104 ? 30.856 24.780 75.205 1.00 55.80 131 THR A N 1
ATOM 625 C CA . THR A 1 104 ? 29.408 24.771 75.156 1.00 50.71 131 THR A CA 1
ATOM 626 C C . THR A 1 104 ? 28.874 24.658 73.733 1.00 49.85 131 THR A C 1
ATOM 627 O O . THR A 1 104 ? 29.591 24.858 72.757 1.00 51.96 131 THR A O 1
ATOM 631 N N . VAL A 1 105 ? 27.588 24.350 73.637 1.00 47.04 132 VAL A N 1
ATOM 632 C CA . VAL A 1 105 ? 26.883 24.351 72.364 1.00 46.78 132 VAL A CA 1
ATOM 633 C C . VAL A 1 105 ? 26.774 25.792 71.869 1.00 49.87 132 VAL A C 1
ATOM 634 O O . VAL A 1 105 ? 26.278 26.648 72.603 1.00 50.17 132 VAL A O 1
ATOM 638 N N . PRO A 1 106 ? 27.247 26.071 70.636 1.00 52.44 133 PRO A N 1
ATOM 639 C CA . PRO A 1 106 ? 27.212 27.451 70.148 1.00 56.71 133 PRO A CA 1
ATOM 640 C C . PRO A 1 106 ? 25.799 27.996 69.949 1.00 56.85 133 PRO A C 1
ATOM 641 O O . PRO A 1 106 ? 24.838 27.231 69.838 1.00 54.91 133 PRO A O 1
ATOM 645 N N . GLU A 1 107 ? 25.688 29.318 69.921 1.00 60.79 134 GLU A N 1
ATOM 646 C CA . GLU A 1 107 ? 24.424 29.978 69.654 1.00 62.35 134 GLU A CA 1
ATOM 647 C C . GLU A 1 107 ? 23.910 29.539 68.272 1.00 63.35 134 GLU A C 1
ATOM 648 O O . GLU A 1 107 ? 24.673 29.475 67.304 1.00 65.87 134 GLU A O 1
ATOM 651 N N . GLY A 1 108 ? 22.625 29.194 68.206 1.00 61.91 135 GLY A N 1
ATOM 652 C CA . GLY A 1 108 ? 21.981 28.768 66.959 1.00 62.08 135 GLY A CA 1
ATOM 653 C C . GLY A 1 108 ? 22.337 27.362 66.516 1.00 58.18 135 GLY A C 1
ATOM 654 O O . GLY A 1 108 ? 22.278 27.050 65.330 1.00 58.92 135 GLY A O 1
ATOM 663 N N . TYR A 1 110 ? 22.575 22.886 67.790 1.00 45.68 137 TYR A N 1
ATOM 664 C CA . TYR A 1 110 ? 22.169 21.770 68.636 1.00 41.76 137 TYR A CA 1
ATOM 665 C C . TYR A 1 110 ? 23.240 20.678 68.670 1.00 40.89 137 TYR A C 1
ATOM 666 O O . TYR A 1 110 ? 23.991 20.492 67.709 1.00 41.97 137 TYR A O 1
ATOM 675 N N . PHE A 1 111 ? 23.276 19.952 69.786 1.00 40.00 138 PHE A N 1
ATOM 676 C CA . PHE A 1 111 ? 24.024 18.714 69.928 1.00 39.79 138 PHE A CA 1
ATOM 677 C C . PHE A 1 111 ? 22.996 17.601 69.950 1.00 39.15 138 PHE A C 1
ATOM 678 O O . PHE A 1 111 ? 22.055 17.636 70.753 1.00 39.01 138 PHE A O 1
ATOM 686 N N . VAL A 1 112 ? 23.143 16.634 69.050 1.00 40.19 139 VAL A N 1
ATOM 687 C CA . VAL A 1 112 ? 22.161 15.545 68.927 1.00 39.42 139 VAL A CA 1
ATOM 688 C C . VAL A 1 112 ? 22.835 14.175 69.046 1.00 39.74 139 VAL A C 1
ATOM 689 O O . VAL A 1 112 ? 24.018 14.044 68.779 1.00 40.33 139 VAL A O 1
ATOM 693 N N . LEU A 1 113 ? 22.083 13.175 69.493 1.00 39.50 140 LEU A N 1
ATOM 694 C CA . LEU A 1 113 ? 22.578 11.805 69.596 1.00 39.60 140 LEU A CA 1
ATOM 695 C C . LEU A 1 113 ? 21.486 10.846 69.134 1.00 40.05 140 LEU A C 1
ATOM 696 O O . LEU A 1 113 ? 20.306 11.129 69.314 1.00 39.82 140 LEU A O 1
ATOM 701 N N . GLY A 1 114 ? 21.880 9.715 68.553 1.00 40.84 141 GLY A N 1
ATOM 702 C CA . GLY A 1 114 ? 20.923 8.680 68.173 1.00 41.92 141 GLY A CA 1
ATOM 703 C C . GLY A 1 114 ? 20.776 7.623 69.251 1.00 43.18 141 GLY A C 1
ATOM 704 O O . GLY A 1 114 ? 21.760 7.268 69.906 1.00 44.07 141 GLY A O 1
ATOM 705 N N . ASP A 1 115 ? 19.563 7.092 69.413 1.00 43.72 142 ASP A N 1
ATOM 706 C CA . ASP A 1 115 ? 19.281 6.116 70.474 1.00 45.62 142 ASP A CA 1
ATOM 707 C C . ASP A 1 115 ? 20.075 4.814 70.307 1.00 48.54 142 ASP A C 1
ATOM 708 O O . ASP A 1 115 ? 20.487 4.226 71.311 1.00 50.93 142 ASP A O 1
ATOM 713 N N . ASN A 1 116 ? 20.259 4.354 69.063 1.00 48.58 143 ASN A N 1
ATOM 714 C CA A ASN A 1 116 ? 21.129 3.198 68.798 0.50 51.80 143 ASN A CA 1
ATOM 715 C CA B ASN A 1 116 ? 21.127 3.220 68.760 0.50 51.60 143 ASN A CA 1
ATOM 716 C C . ASN A 1 116 ? 22.591 3.670 68.824 1.00 51.14 143 ASN A C 1
ATOM 717 O O . ASN A 1 116 ? 23.292 3.689 67.806 1.00 51.34 143 ASN A O 1
ATOM 726 N N . ARG A 1 117 ? 23.034 4.037 70.026 1.00 50.89 144 ARG A N 1
ATOM 727 C CA . ARG A 1 117 ? 24.284 4.790 70.251 1.00 50.37 144 ARG A CA 1
ATOM 728 C C . ARG A 1 117 ? 25.555 4.258 69.573 1.00 53.35 144 ARG A C 1
ATOM 729 O O . ARG A 1 117 ? 26.312 5.047 68.989 1.00 52.88 144 ARG A O 1
ATOM 737 N N . PRO A 1 118 ? 25.807 2.936 69.651 1.00 57.29 145 PRO A N 1
ATOM 738 C CA . PRO A 1 118 ? 27.017 2.442 68.985 1.00 59.97 145 PRO A CA 1
ATOM 739 C C . PRO A 1 118 ? 26.946 2.360 67.453 1.00 60.00 145 PRO A C 1
ATOM 740 O O . PRO A 1 118 ? 27.958 2.042 66.815 1.00 62.01 145 PRO A O 1
ATOM 744 N N . ARG A 1 119 ? 25.769 2.611 66.878 1.00 57.71 146 ARG A N 1
ATOM 745 C CA . ARG A 1 119 ? 25.570 2.544 65.430 1.00 58.17 146 ARG A CA 1
ATOM 746 C C . ARG A 1 119 ? 25.108 3.892 64.867 1.00 53.83 146 ARG A C 1
ATOM 747 O O . ARG A 1 119 ? 24.656 3.983 63.732 1.00 53.68 146 ARG A O 1
ATOM 755 N N . SER A 1 120 ? 25.256 4.94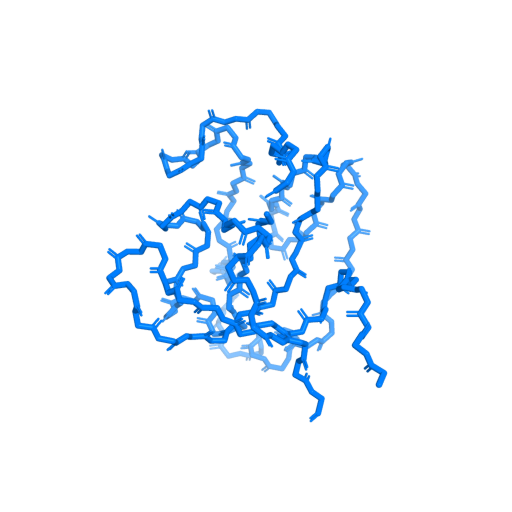2 65.665 1.00 51.52 147 SER A N 1
ATOM 756 C CA . SER A 1 120 ? 24.745 6.267 65.322 1.00 48.32 147 SER A CA 1
ATOM 757 C C . SER A 1 120 ? 25.840 7.247 64.888 1.00 48.52 147 SER A C 1
ATOM 758 O O . SER A 1 120 ? 26.786 7.537 65.639 1.00 48.47 147 SER A O 1
ATOM 761 N N . ASP A 1 121 ? 25.693 7.769 63.672 1.00 49.05 148 ASP A N 1
ATOM 762 C CA . ASP A 1 121 ? 26.461 8.929 63.248 1.00 49.53 148 ASP A CA 1
ATOM 763 C C . ASP A 1 121 ? 25.703 10.139 63.792 1.00 46.76 148 ASP A C 1
ATOM 764 O O . ASP A 1 121 ? 24.606 10.439 63.358 1.00 45.41 148 ASP A O 1
ATOM 769 N N . ASP A 1 122 ? 26.259 10.798 64.799 1.00 46.56 149 ASP A N 1
ATOM 770 C CA . ASP A 1 122 ? 25.554 11.909 65.426 1.00 44.10 149 ASP A CA 1
ATOM 771 C C . ASP A 1 122 ? 26.574 12.961 65.832 1.00 44.08 149 ASP A C 1
ATOM 772 O O . ASP A 1 122 ? 27.668 12.975 65.277 1.00 45.57 149 ASP A O 1
ATOM 777 N N . SER A 1 123 ? 26.230 13.8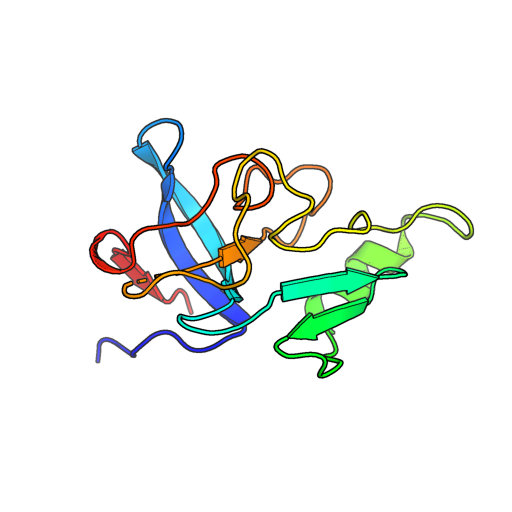52 66.762 1.00 42.80 150 SER A N 1
ATOM 778 C CA . SER A 1 123 ? 27.099 15.000 67.056 1.00 43.29 150 SER A CA 1
ATOM 779 C C . SER A 1 123 ? 28.457 14.599 67.623 1.00 45.81 150 SER A C 1
ATOM 780 O O . SER A 1 123 ? 29.417 15.367 67.519 1.00 47.89 150 SER A O 1
ATOM 783 N N . ARG A 1 124 ? 28.547 13.404 68.210 1.00 46.34 151 ARG A N 1
ATOM 784 C CA . ARG A 1 124 ? 29.849 12.864 68.609 1.00 50.36 151 ARG A CA 1
ATOM 785 C C . ARG A 1 124 ? 30.838 12.770 67.457 1.00 52.92 151 ARG A C 1
ATOM 786 O O . ARG A 1 124 ? 32.039 12.774 67.694 1.00 55.70 151 ARG A O 1
ATOM 794 N N . TYR A 1 125 ? 30.333 12.652 66.225 1.00 53.49 152 TYR A N 1
ATOM 795 C CA . TYR A 1 125 ? 31.180 12.365 65.061 1.00 57.20 152 TYR A CA 1
ATOM 796 C C . TYR A 1 125 ? 31.036 13.352 63.894 1.00 58.11 152 TYR A C 1
ATOM 797 O O . TYR A 1 125 ? 32.021 13.593 63.192 1.00 61.78 152 TYR A O 1
ATOM 806 N N . PHE A 1 126 ? 29.836 13.898 63.663 1.00 55.33 153 PHE A N 1
ATOM 807 C CA . PHE A 1 126 ? 29.670 14.977 62.664 1.00 55.83 153 PHE A CA 1
ATOM 808 C C . PHE A 1 126 ? 29.535 16.403 63.240 1.00 55.22 153 PHE A C 1
ATOM 809 O O . PHE A 1 126 ? 29.335 17.363 62.487 1.00 57.03 153 PHE A O 1
ATOM 817 N N . GLY A 1 127 ? 29.656 16.547 64.558 1.00 52.87 154 GLY A N 1
ATOM 818 C CA . GLY A 1 127 ? 29.683 17.871 65.174 1.00 52.50 154 GLY A CA 1
ATOM 819 C C . GLY A 1 127 ? 28.297 18.457 65.341 1.00 49.82 154 GLY A C 1
ATOM 820 O O . GLY A 1 127 ? 27.306 17.749 65.224 1.00 48.57 154 GLY A O 1
ATOM 821 N N . PHE A 1 128 ? 28.226 19.758 65.600 1.00 50.24 155 PHE A N 1
ATOM 822 C CA . PHE A 1 128 ? 26.955 20.413 65.913 1.00 48.77 155 PHE A CA 1
ATOM 823 C C . PHE A 1 128 ? 26.047 20.546 64.688 1.00 49.83 155 PHE A C 1
ATOM 824 O O . PHE A 1 128 ? 26.523 20.621 63.554 1.00 51.44 155 PHE A O 1
ATOM 832 N N . VAL A 1 129 ? 24.735 20.588 64.940 1.00 48.42 156 VAL A N 1
ATOM 833 C CA . VAL A 1 129 ? 23.733 20.741 63.886 1.00 50.06 156 VAL A CA 1
ATOM 834 C C . VAL A 1 129 ? 23.170 22.164 63.890 1.00 52.63 156 VAL A C 1
ATOM 835 O O . VAL A 1 129 ? 22.796 22.677 64.941 1.00 51.42 156 VAL A O 1
ATOM 839 N N . LYS A 1 130 ? 23.101 22.805 62.727 1.00 57.04 157 LYS A N 1
ATOM 840 C CA . LYS A 1 130 ? 22.505 24.146 62.651 1.00 61.10 157 LYS A CA 1
ATOM 841 C C . LYS A 1 130 ? 21.003 24.060 62.904 1.00 59.68 157 LYS A C 1
ATOM 842 O O . LYS A 1 130 ? 20.308 23.299 62.235 1.00 59.62 157 LYS A O 1
ATOM 848 N N . GLN A 1 131 ? 20.525 24.820 63.893 1.00 59.06 158 GLN A N 1
ATOM 849 C CA . GLN A 1 131 ? 19.088 24.942 64.182 1.00 58.80 158 GLN A CA 1
ATOM 850 C C . GLN A 1 131 ? 18.271 25.226 62.922 1.00 61.84 158 GLN A C 1
ATOM 851 O O . GLN A 1 131 ? 17.270 24.559 62.668 1.00 60.93 158 GLN A O 1
ATOM 857 N N . ALA A 1 132 ? 18.717 26.208 62.139 1.00 65.92 159 ALA A N 1
ATOM 858 C CA . ALA A 1 132 ? 18.023 26.625 60.922 1.00 70.51 159 ALA A CA 1
ATOM 859 C C . ALA A 1 132 ? 17.795 25.494 59.906 1.00 70.86 159 ALA A C 1
ATOM 860 O O . ALA A 1 132 ? 16.880 25.579 59.085 1.00 74.71 159 ALA A O 1
ATOM 862 N N . SER A 1 133 ? 18.615 24.445 59.951 1.00 67.84 160 SER A N 1
ATOM 863 C CA . SER A 1 133 ? 18.473 23.313 59.022 1.00 68.48 160 SER A CA 1
ATOM 864 C C . SER A 1 133 ? 17.481 22.224 59.511 1.00 65.18 160 SER A C 1
ATOM 865 O O . SER A 1 133 ? 17.185 21.274 58.780 1.00 64.68 160 SER A O 1
ATOM 868 N N . VAL A 1 134 ? 16.956 22.367 60.727 1.00 62.12 161 VAL A N 1
ATOM 869 C CA . VAL A 1 134 ? 15.998 21.401 61.263 1.00 59.68 161 VAL A CA 1
ATOM 870 C C . VAL A 1 134 ? 14.639 21.584 60.589 1.00 64.28 161 VAL A C 1
ATOM 871 O O . VAL A 1 134 ? 14.054 22.663 60.663 1.00 69.13 161 VAL A O 1
ATOM 875 N N . GLU A 1 135 ? 14.144 20.533 59.933 1.00 65.21 162 GLU A N 1
ATOM 876 C CA . GLU A 1 135 ? 12.869 20.604 59.188 1.00 70.28 162 GLU A CA 1
ATOM 877 C C . GLU A 1 135 ? 11.641 20.182 60.005 1.00 67.34 162 GLU A C 1
ATOM 878 O O . GLU A 1 135 ? 10.510 20.434 59.596 1.00 69.88 162 GLU A O 1
ATOM 884 N N . GLY A 1 136 ? 11.851 19.554 61.157 1.00 62.33 163 GLY A N 1
ATOM 885 C CA . GLY A 1 136 ? 10.730 19.273 62.042 1.00 60.70 163 GLY A CA 1
ATOM 886 C C . GLY A 1 136 ? 11.066 18.567 63.337 1.00 54.93 163 GLY A C 1
ATOM 887 O O . GLY A 1 136 ? 12.103 17.931 63.454 1.00 51.17 163 GLY A O 1
ATOM 888 N N . VAL A 1 137 ? 10.173 18.714 64.311 1.00 54.42 164 VAL A N 1
ATOM 889 C CA . VAL A 1 137 ? 10.111 17.840 65.475 1.00 51.46 164 VAL A CA 1
ATOM 890 C C . VAL A 1 137 ? 9.219 16.656 65.099 1.00 53.73 164 VAL A C 1
ATOM 891 O O . VAL A 1 137 ? 8.145 16.846 64.506 1.00 56.29 164 VAL A O 1
ATOM 895 N N . LEU A 1 138 ? 9.651 15.447 65.457 1.00 52.82 165 LEU A N 1
ATOM 896 C CA . LEU A 1 138 ? 8.954 14.220 65.058 1.00 57.00 165 LEU A CA 1
ATOM 897 C C . LEU A 1 138 ? 8.133 13.597 66.197 1.00 58.81 165 LEU A C 1
ATOM 898 O O . LEU A 1 138 ? 8.698 13.193 67.222 1.00 56.83 165 LEU A O 1
ATOM 903 N N . THR A 1 139 ? 6.815 13.502 65.988 1.00 60.99 166 THR A N 1
ATOM 904 C CA . THR A 1 139 ? 5.884 12.915 66.961 1.00 64.48 166 THR A CA 1
ATOM 905 C C . THR A 1 139 ? 5.042 11.773 66.367 1.00 67.69 166 THR A C 1
ATOM 906 O O . THR A 1 139 ? 4.836 11.694 65.152 1.00 68.91 166 THR A O 1
#

Foldseek 3Di:
DADDDDFQWKFWFQQLVPGHIDIWGFHFDAPWKWWDDQQFIAINHDTDDDPLLPVVVVPDDPPDRQADTDILCRAPQRNDRGDHPQTFTAHSNHVVDDGCSHNNGDGNVRTPGGDD

InterPro domains:
  IPR000223 Peptidase S26A, signal peptidase I [PR00727] (24-40)
  IPR000223 Peptidase S26A, signal peptidase I [PR00727] (71-83)
  IPR000223 Peptidase S26A, signal peptidase I [PR00727] (132-151)
  IPR000223 Peptidase S26A, signal peptidase I [PTHR43390] (8-176)
  IPR000223 Peptidase S26A, signal peptidase I [TIGR02227] (11-173)
  IPR019533 Peptidase S26 [PF10502] (8-170)
  IPR019533 Peptidase S26 [cd06530] (27-164)
  IPR019756 Peptidase S26A, signal peptidase I, serine active site [PS00501] (33-40)
  IPR019757 Peptidase S26A, signal peptidase I, lysine active site [PS00760] (73-85)
  IPR019758 Peptidase S26A, signal peptidase I, conserved site [PS00761] (137-150)
  IPR036286 LexA/Signal peptidase-like superfamily [SSF51306] (22-177)

Sequence (116 aa):
SIKKPQRFDIIAFPSPRNGQRVAKRLIGLPGETVEYRDDTLYINGVSLSEDYLASAKRNVSKNENYTQDFTLETLEATQSLTVPEGYFVLGDNNRPRSDDSRYFGFVKQASVEGVLT

Secondary structure (DSSP, 8-state):
--PPP-TT-EEEEE-TTT--EEEEEEEE-TT--EEEETTEEEETTEEE--TTTTTTGGGS-SS--SS--EETTT-TTT--SSPPP--EEE-SSGGG--SHHHH----GGG--EE--